Protein AF-A0A0D3AGM3-F1 (afdb_monomer)

Organism: NCBI:txid109376

Structure (mmCIF, N/CA/C/O backbone):
data_AF-A0A0D3AGM3-F1
#
_entry.id   AF-A0A0D3AGM3-F1
#
loop_
_atom_site.group_PDB
_atom_site.id
_atom_site.type_symbol
_atom_site.label_atom_id
_atom_site.label_alt_id
_atom_site.label_comp_id
_atom_site.label_asym_id
_atom_site.label_entity_id
_atom_site.label_seq_id
_atom_site.pdbx_PDB_ins_code
_atom_site.Cartn_x
_atom_site.Cartn_y
_atom_site.Cartn_z
_atom_site.occupancy
_atom_site.B_iso_or_equiv
_atom_site.auth_seq_id
_atom_site.auth_comp_id
_atom_site.auth_asym_id
_atom_site.auth_atom_id
_atom_site.pdbx_PDB_model_num
ATOM 1 N N . MET A 1 1 ? 2.031 8.124 -3.951 1.00 86.00 1 MET A N 1
ATOM 2 C CA . MET A 1 1 ? 2.481 7.357 -2.765 1.00 86.00 1 MET A CA 1
ATOM 3 C C . MET A 1 1 ? 3.411 8.239 -1.958 1.00 86.00 1 MET A C 1
ATOM 5 O O . MET A 1 1 ? 3.974 9.159 -2.538 1.00 86.00 1 MET A O 1
ATOM 9 N N . PHE A 1 2 ? 3.534 7.977 -0.662 1.00 89.81 2 PHE A N 1
ATOM 10 C CA . PHE A 1 2 ? 4.421 8.716 0.235 1.00 89.81 2 PHE A CA 1
ATOM 11 C C . PHE A 1 2 ? 5.642 7.863 0.573 1.00 89.81 2 PHE A C 1
ATOM 13 O O . PHE A 1 2 ? 5.578 6.634 0.484 1.00 89.81 2 PHE A O 1
ATOM 20 N N . GLU A 1 3 ? 6.741 8.513 0.945 1.00 93.44 3 GLU A N 1
ATOM 21 C CA . GLU A 1 3 ? 7.890 7.813 1.512 1.00 93.44 3 GLU A CA 1
ATOM 22 C C . GLU A 1 3 ? 7.482 7.094 2.811 1.00 93.44 3 GLU A C 1
ATOM 24 O O . GLU A 1 3 ? 6.684 7.620 3.590 1.00 93.44 3 GLU A O 1
ATOM 29 N N . GLY A 1 4 ? 7.973 5.872 3.023 1.00 94.12 4 GLY A N 1
ATOM 30 C CA . GLY A 1 4 ? 7.617 5.057 4.186 1.00 94.12 4 GLY A CA 1
ATOM 31 C C . GLY A 1 4 ? 7.697 3.565 3.890 1.00 94.12 4 GLY A C 1
ATOM 32 O O . GLY A 1 4 ? 8.630 3.115 3.230 1.00 94.12 4 GLY A O 1
ATOM 33 N N . THR A 1 5 ? 6.714 2.791 4.350 1.00 95.31 5 THR A N 1
ATOM 34 C CA . THR A 1 5 ? 6.605 1.352 4.071 1.00 95.31 5 THR A CA 1
ATOM 35 C C . THR A 1 5 ? 5.397 1.048 3.189 1.00 95.31 5 THR A C 1
ATOM 37 O O . THR A 1 5 ? 4.549 1.912 2.930 1.00 95.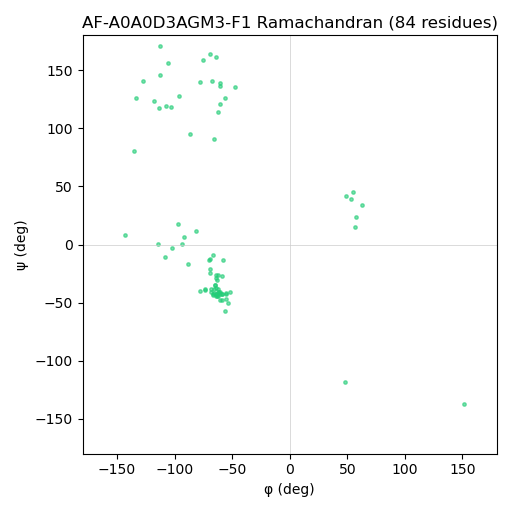31 5 THR A O 1
ATOM 40 N N . VAL A 1 6 ? 5.297 -0.190 2.703 1.00 94.75 6 VAL A N 1
ATOM 41 C CA . VAL A 1 6 ? 4.090 -0.664 2.006 1.00 94.75 6 VAL A CA 1
ATOM 42 C C . VAL A 1 6 ? 2.880 -0.58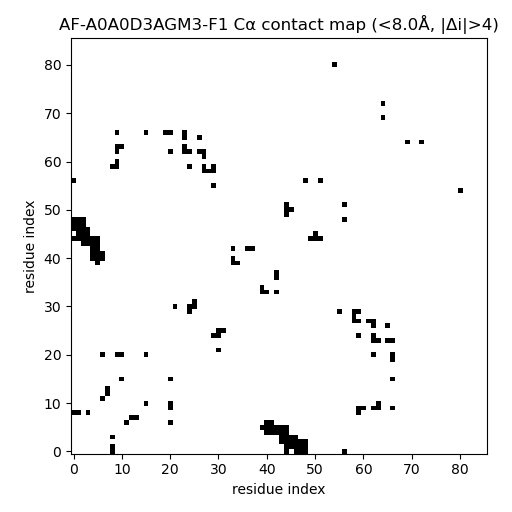6 2.938 1.00 94.75 6 VAL A C 1
ATOM 44 O O . VAL A 1 6 ? 1.835 -0.085 2.520 1.00 94.75 6 VAL A O 1
ATOM 47 N N . ARG A 1 7 ? 3.042 -0.988 4.208 1.00 95.44 7 ARG A N 1
ATOM 48 C CA . ARG A 1 7 ? 2.022 -0.870 5.258 1.00 95.44 7 ARG A CA 1
ATOM 49 C C . ARG A 1 7 ? 1.553 0.569 5.426 1.00 95.44 7 ARG A C 1
ATOM 51 O O . ARG A 1 7 ? 0.373 0.818 5.229 1.00 95.44 7 ARG A O 1
ATOM 58 N N . SER A 1 8 ? 2.453 1.518 5.702 1.00 94.81 8 SER A N 1
ATOM 59 C CA . SER A 1 8 ? 2.052 2.914 5.946 1.00 94.81 8 SER A CA 1
ATOM 60 C C . SER A 1 8 ? 1.425 3.566 4.713 1.00 94.81 8 SER A C 1
ATOM 62 O O . SER A 1 8 ? 0.600 4.472 4.817 1.00 94.81 8 SER A O 1
ATOM 64 N N . ASN A 1 9 ? 1.779 3.089 3.516 1.00 94.06 9 ASN A N 1
ATOM 65 C CA . ASN A 1 9 ? 1.109 3.515 2.303 1.00 94.06 9 ASN A CA 1
ATOM 66 C C . ASN A 1 9 ? -0.293 2.914 2.171 1.00 94.06 9 ASN A C 1
ATOM 68 O O . ASN A 1 9 ? -1.156 3.623 1.672 1.00 94.06 9 ASN A O 1
ATOM 72 N N . LEU A 1 10 ? -0.549 1.663 2.544 1.00 93.38 10 LEU A N 1
ATOM 73 C CA . LEU A 1 10 ? -1.885 1.053 2.452 1.00 93.38 10 LEU A CA 1
ATOM 74 C C . LEU A 1 10 ? -2.816 1.502 3.579 1.00 93.38 10 LEU A C 1
ATOM 76 O O . LEU A 1 10 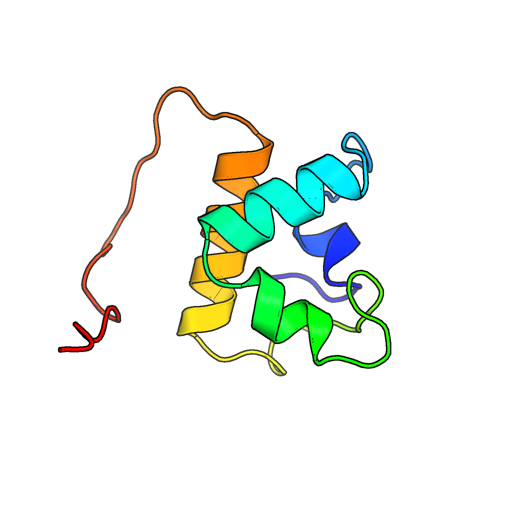? -3.985 1.793 3.328 1.00 93.38 10 LEU A O 1
ATOM 80 N N . ASP A 1 11 ? -2.266 1.599 4.780 1.00 94.44 11 ASP A N 1
ATOM 81 C CA . ASP A 1 11 ? -2.953 1.910 6.020 1.00 94.44 11 ASP A CA 1
ATOM 82 C C . ASP A 1 11 ? -2.158 2.953 6.828 1.00 94.44 11 ASP A C 1
ATOM 84 O O . ASP A 1 11 ? -1.407 2.610 7.740 1.00 94.44 11 ASP A O 1
ATOM 88 N N . PRO A 1 12 ? -2.280 4.246 6.484 1.00 91.44 12 PRO A N 1
ATOM 89 C CA . PRO A 1 12 ? -1.561 5.315 7.176 1.00 91.44 12 PRO A CA 1
ATOM 90 C C . PRO A 1 12 ? -2.071 5.581 8.600 1.00 91.44 12 PRO A C 1
ATOM 92 O O . PRO A 1 12 ? -1.427 6.331 9.328 1.00 91.44 12 PRO A O 1
ATOM 95 N N . LEU A 1 13 ? -3.238 5.043 8.969 1.00 91.31 13 LEU A N 1
ATOM 96 C CA . LEU A 1 13 ? -3.850 5.218 10.290 1.00 91.31 13 LEU A CA 1
ATOM 97 C C . LEU A 1 13 ? -3.654 3.989 11.193 1.00 91.31 13 LEU A C 1
ATOM 99 O O . LEU A 1 13 ? -4.060 4.038 12.350 1.00 91.31 13 LEU A O 1
ATOM 103 N N . GLU A 1 14 ? -3.026 2.927 10.676 1.00 92.31 14 GLU A N 1
ATOM 104 C CA . GLU A 1 14 ? -2.788 1.657 11.377 1.00 92.31 14 GLU A CA 1
ATOM 105 C C . GLU A 1 14 ? -4.075 1.049 11.975 1.00 92.31 14 GLU A C 1
ATOM 107 O O . GLU A 1 14 ? -4.092 0.520 13.086 1.00 92.31 14 GLU A O 1
ATOM 112 N N . GLU A 1 15 ? -5.181 1.146 11.232 1.00 93.69 15 GLU A N 1
ATOM 113 C CA . GLU A 1 15 ? -6.508 0.677 11.646 1.00 93.69 15 GLU A CA 1
ATOM 114 C C . GLU A 1 15 ? -6.779 -0.793 11.281 1.00 93.69 15 GLU A C 1
ATOM 116 O O . GLU A 1 15 ? -7.722 -1.390 11.811 1.00 93.69 15 GLU A O 1
ATOM 121 N N . TYR A 1 16 ? -5.994 -1.381 10.374 1.00 94.62 16 TYR A N 1
ATOM 122 C CA . TYR A 1 16 ? -6.230 -2.719 9.828 1.00 94.62 16 TYR A CA 1
ATOM 123 C C . TYR A 1 16 ? -5.160 -3.721 10.268 1.00 94.62 16 TYR A C 1
ATOM 125 O O . TYR A 1 16 ? -3.976 -3.407 10.396 1.00 94.62 16 TYR A O 1
ATOM 133 N N . SER A 1 17 ? -5.575 -4.975 10.459 1.00 95.81 17 SER A N 1
ATOM 134 C CA . SER A 1 17 ? -4.637 -6.062 10.742 1.00 95.81 17 SER A CA 1
ATOM 135 C C . SER A 1 17 ? -3.875 -6.497 9.489 1.00 95.81 17 SER A C 1
ATOM 137 O O . SER A 1 17 ? -4.342 -6.332 8.360 1.00 95.81 17 SER A O 1
ATOM 139 N N . ASP A 1 18 ? -2.722 -7.138 9.684 1.00 94.75 18 ASP A N 1
ATOM 140 C CA . ASP A 1 18 ? -1.911 -7.698 8.598 1.00 94.75 18 ASP A CA 1
ATOM 141 C C . ASP A 1 18 ? -2.724 -8.609 7.677 1.00 94.75 18 ASP A C 1
ATOM 143 O O . ASP A 1 18 ? -2.591 -8.517 6.460 1.00 94.75 18 ASP A O 1
ATOM 147 N N . ASP A 1 19 ? -3.604 -9.442 8.236 1.00 95.81 19 ASP A N 1
ATOM 148 C CA . ASP A 1 19 ? -4.463 -10.342 7.461 1.00 95.81 19 ASP A CA 1
ATOM 149 C C . ASP A 1 19 ? -5.402 -9.569 6.526 1.00 95.81 19 ASP A C 1
ATOM 151 O O . ASP A 1 19 ? -5.574 -9.947 5.368 1.00 95.81 19 ASP A O 1
ATOM 155 N N . GLN A 1 20 ? -5.971 -8.452 6.993 1.00 95.44 20 GLN A N 1
ATOM 156 C CA . GLN A 1 20 ? -6.831 -7.595 6.171 1.00 95.44 20 GLN A CA 1
ATOM 157 C C . GLN A 1 20 ? -6.033 -6.893 5.067 1.00 95.44 20 GLN A C 1
ATOM 159 O O . GLN A 1 20 ? -6.514 -6.761 3.939 1.00 95.44 20 GLN A O 1
ATOM 164 N N . ILE A 1 21 ? -4.804 -6.467 5.373 1.00 95.69 21 ILE A N 1
ATOM 165 C CA . ILE A 1 21 ? -3.884 -5.868 4.399 1.00 95.69 21 ILE A CA 1
ATOM 166 C C . ILE A 1 21 ? -3.501 -6.892 3.329 1.00 95.69 21 ILE A C 1
ATOM 168 O O . ILE A 1 21 ? -3.549 -6.575 2.140 1.00 95.69 21 ILE A O 1
ATOM 172 N N . TRP A 1 22 ? -3.187 -8.127 3.720 1.00 96.44 22 TRP A N 1
ATOM 173 C CA . TRP A 1 22 ? -2.897 -9.211 2.786 1.00 96.44 22 TRP A CA 1
ATOM 174 C C . TRP A 1 22 ? -4.099 -9.578 1.921 1.00 96.44 22 TRP A C 1
ATOM 176 O O . TRP A 1 22 ? -3.945 -9.707 0.710 1.00 96.44 22 TRP A O 1
ATOM 186 N N . GLU A 1 23 ? -5.299 -9.657 2.498 1.00 95.25 23 GLU A N 1
ATOM 187 C CA . GLU A 1 23 ? -6.528 -9.908 1.740 1.00 95.25 23 GLU A CA 1
ATOM 188 C C . GLU A 1 23 ? -6.760 -8.829 0.667 1.00 95.25 23 GLU A C 1
ATOM 190 O O . GLU A 1 23 ? -7.115 -9.136 -0.474 1.00 95.25 23 GLU A O 1
ATOM 195 N N . ALA A 1 24 ? -6.540 -7.555 1.006 1.00 94.25 24 ALA A N 1
ATOM 196 C CA . ALA A 1 24 ? -6.668 -6.452 0.057 1.00 94.25 24 ALA A CA 1
ATOM 197 C C . ALA A 1 24 ? -5.585 -6.483 -1.031 1.00 94.25 24 ALA A C 1
ATOM 199 O O . ALA A 1 24 ? -5.892 -6.246 -2.201 1.00 94.25 24 ALA A O 1
ATOM 200 N N . LEU A 1 25 ? -4.343 -6.805 -0.658 1.00 95.00 25 LEU A N 1
ATOM 201 C CA . LEU A 1 25 ? -3.222 -6.970 -1.582 1.00 95.00 25 LEU A CA 1
ATOM 202 C C . LEU A 1 25 ? -3.450 -8.114 -2.575 1.00 95.00 25 LEU A C 1
ATOM 204 O O . LEU A 1 25 ? -3.151 -7.969 -3.760 1.00 95.00 25 LEU A O 1
ATOM 208 N N . ASP A 1 26 ? -3.996 -9.238 -2.117 1.00 94.50 26 ASP A N 1
ATOM 209 C CA . ASP A 1 26 ? -4.328 -10.376 -2.976 1.00 94.50 26 ASP A CA 1
ATOM 210 C C . ASP A 1 26 ? -5.457 -10.015 -3.949 1.00 94.50 26 ASP A C 1
ATOM 212 O O . ASP A 1 26 ? -5.365 -10.283 -5.148 1.00 94.50 26 ASP A O 1
ATOM 216 N N . LYS A 1 27 ? -6.486 -9.307 -3.469 1.00 91.88 27 LYS A N 1
ATOM 217 C CA . LYS A 1 27 ? -7.595 -8.823 -4.307 1.00 91.88 27 LYS A CA 1
ATOM 218 C C . LYS A 1 27 ? -7.162 -7.815 -5.373 1.00 91.88 27 LYS A C 1
ATOM 220 O O . LYS A 1 27 ? -7.805 -7.753 -6.418 1.00 91.88 27 LYS A O 1
ATOM 225 N N . CYS A 1 28 ? -6.102 -7.040 -5.137 1.00 91.00 28 CYS A N 1
ATOM 226 C CA . CYS A 1 28 ? -5.532 -6.134 -6.137 1.00 91.00 28 CYS A CA 1
ATOM 227 C C . CYS A 1 28 ? -4.319 -6.711 -6.885 1.00 91.00 28 CYS A C 1
ATOM 229 O O . CYS A 1 28 ? -3.585 -5.945 -7.500 1.00 91.00 28 CYS A O 1
ATOM 231 N N . GLN A 1 29 ? -4.103 -8.033 -6.854 1.00 90.81 29 GLN A N 1
ATOM 232 C CA . GLN A 1 29 ? -3.015 -8.719 -7.575 1.00 90.81 29 GLN A CA 1
ATOM 233 C C . GLN A 1 29 ? -1.601 -8.217 -7.227 1.00 90.81 29 GLN A C 1
ATOM 235 O O . GLN A 1 29 ? -0.661 -8.367 -8.005 1.00 90.81 29 GLN A O 1
ATOM 240 N N . LEU A 1 30 ? -1.430 -7.628 -6.042 1.00 93.38 30 LEU A N 1
ATOM 241 C CA . LEU A 1 30 ? -0.155 -7.092 -5.569 1.00 93.38 30 LEU A CA 1
ATOM 242 C C . LEU A 1 30 ? 0.462 -7.941 -4.444 1.00 93.38 30 LEU A C 1
ATOM 244 O O . LEU A 1 30 ? 1.633 -7.765 -4.108 1.00 93.38 30 LEU A O 1
ATOM 248 N N . GLY A 1 31 ? -0.296 -8.888 -3.883 1.00 93.88 31 GLY A N 1
ATOM 249 C CA . GLY A 1 31 ? 0.147 -9.762 -2.796 1.00 93.88 31 GLY A CA 1
ATOM 250 C C . GLY A 1 31 ? 1.449 -10.499 -3.099 1.00 93.88 31 GLY A C 1
ATOM 251 O O . GLY A 1 31 ? 2.399 -10.408 -2.323 1.00 93.88 31 GLY A O 1
ATOM 252 N N . ASP A 1 32 ? 1.550 -11.153 -4.254 1.00 93.25 32 ASP A N 1
ATOM 253 C CA . ASP A 1 32 ? 2.750 -11.918 -4.613 1.00 93.25 32 ASP A CA 1
ATOM 254 C C . ASP A 1 32 ? 3.982 -11.031 -4.811 1.00 93.25 32 ASP A C 1
ATOM 256 O O . ASP A 1 32 ? 5.07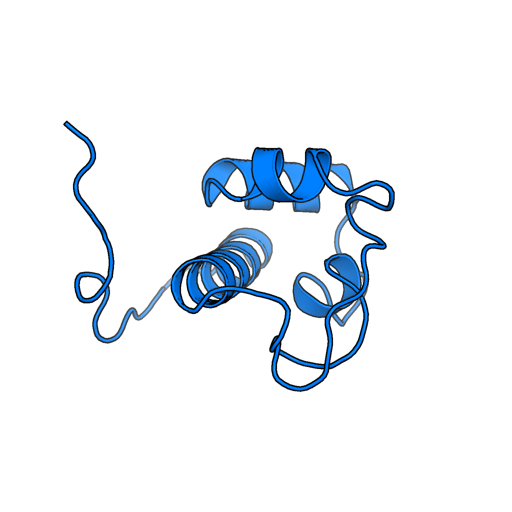9 -11.381 -4.374 1.00 93.25 32 ASP A O 1
ATOM 260 N N . GLU A 1 33 ? 3.808 -9.846 -5.396 1.00 92.06 33 GLU A N 1
ATOM 261 C CA . GLU A 1 33 ? 4.889 -8.871 -5.568 1.00 92.06 33 GLU A CA 1
ATOM 262 C C . GLU A 1 33 ? 5.421 -8.361 -4.226 1.00 92.06 33 GLU A C 1
ATOM 264 O O . GLU A 1 33 ? 6.630 -8.188 -4.058 1.00 92.06 33 GLU A O 1
ATOM 269 N N . VAL A 1 34 ? 4.543 -8.162 -3.239 1.00 94.12 34 VAL A N 1
ATOM 270 C CA . VAL A 1 34 ? 4.954 -7.770 -1.884 1.00 94.12 34 VAL A CA 1
ATOM 271 C C . VAL A 1 34 ? 5.590 -8.948 -1.141 1.00 94.12 34 VAL A C 1
ATOM 273 O O . VAL A 1 34 ? 6.600 -8.750 -0.471 1.00 94.12 34 VAL A O 1
ATOM 276 N N . ARG A 1 35 ? 5.077 -10.179 -1.285 1.00 93.81 35 ARG A N 1
ATOM 277 C CA . ARG A 1 35 ? 5.653 -11.387 -0.655 1.00 93.81 35 ARG A CA 1
ATOM 278 C C . ARG A 1 35 ? 7.068 -11.707 -1.139 1.00 93.81 35 ARG A C 1
ATOM 280 O O . ARG A 1 35 ? 7.843 -12.258 -0.363 1.00 93.81 35 ARG A O 1
ATOM 287 N N . LYS A 1 36 ? 7.404 -11.365 -2.389 1.00 93.75 36 LYS A N 1
ATOM 288 C CA . LYS A 1 36 ? 8.755 -11.525 -2.961 1.00 93.75 36 LYS A CA 1
ATOM 289 C C . LYS A 1 36 ? 9.793 -10.581 -2.346 1.00 93.75 36 LYS A C 1
ATOM 291 O O . LYS A 1 36 ? 10.986 -10.845 -2.464 1.00 93.75 36 LYS A O 1
ATOM 296 N N . LYS A 1 37 ? 9.374 -9.476 -1.722 1.00 92.19 37 LYS A N 1
ATOM 297 C CA . LYS A 1 37 ? 10.291 -8.544 -1.053 1.00 92.19 37 LYS A CA 1
ATOM 298 C C . LYS A 1 37 ? 10.705 -9.110 0.304 1.00 92.19 37 LYS A C 1
ATOM 300 O O . LYS A 1 37 ? 9.860 -9.616 1.037 1.00 92.19 37 LYS A O 1
ATOM 305 N N . GLU A 1 38 ? 11.977 -8.954 0.676 1.00 89.75 38 GLU A N 1
ATOM 306 C CA . GLU A 1 38 ? 12.512 -9.489 1.942 1.00 89.75 38 GLU A CA 1
ATOM 307 C C . GLU A 1 38 ? 11.724 -9.013 3.169 1.00 89.75 38 GLU A C 1
ATOM 309 O O . GLU A 1 38 ? 11.411 -9.802 4.058 1.00 89.75 38 GLU A O 1
ATOM 314 N N . LEU A 1 39 ? 11.347 -7.732 3.181 1.00 93.69 39 LEU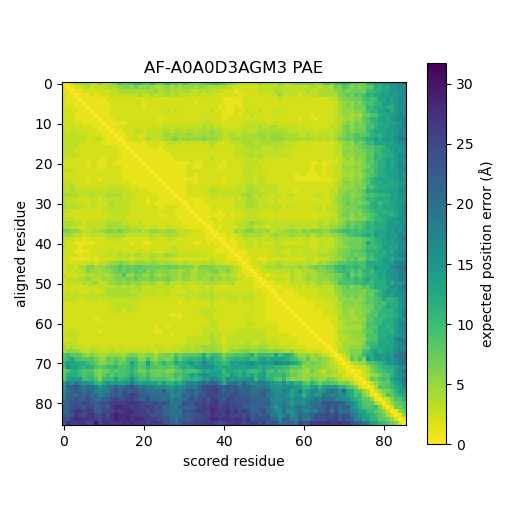 A N 1
ATOM 315 C CA . LEU A 1 39 ? 10.649 -7.096 4.299 1.00 93.69 39 LEU A CA 1
ATOM 316 C C . LEU A 1 39 ? 9.119 -7.108 4.157 1.00 93.69 39 LEU A C 1
ATOM 318 O O . LEU A 1 3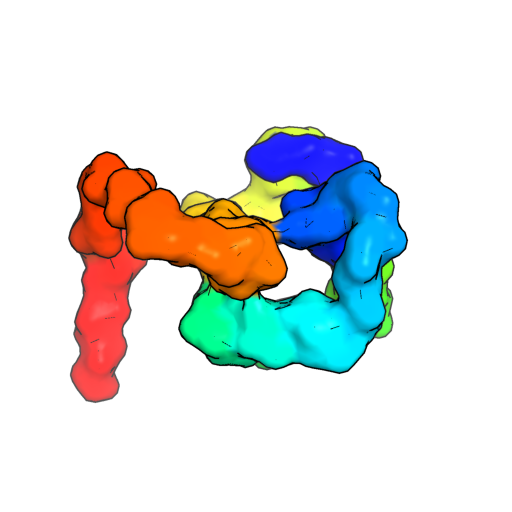9 ? 8.420 -6.600 5.027 1.00 93.69 39 LEU A O 1
ATOM 322 N N . LYS A 1 40 ? 8.567 -7.678 3.077 1.00 95.31 40 LYS A N 1
ATOM 323 C CA . LYS A 1 40 ? 7.116 -7.774 2.834 1.00 95.31 40 LYS A CA 1
ATOM 324 C C . LYS A 1 40 ? 6.383 -6.436 3.055 1.00 95.31 40 LYS A C 1
ATOM 326 O O . LYS A 1 40 ? 6.686 -5.474 2.348 1.00 95.31 40 LYS A O 1
ATOM 331 N N . LEU A 1 41 ? 5.448 -6.356 4.012 1.00 94.94 41 LEU A N 1
ATOM 332 C CA . LEU A 1 41 ? 4.685 -5.141 4.345 1.00 94.94 41 LEU A CA 1
ATOM 333 C C . LEU A 1 41 ? 5.572 -3.990 4.855 1.00 94.94 41 LEU A C 1
ATOM 335 O O . LEU A 1 41 ? 5.235 -2.822 4.656 1.00 94.94 41 LEU A O 1
ATOM 339 N N . ASP A 1 42 ? 6.725 -4.310 5.435 1.00 95.50 42 ASP A N 1
ATOM 340 C CA . ASP A 1 42 ? 7.683 -3.340 5.973 1.00 95.50 42 ASP A CA 1
ATOM 341 C C . ASP A 1 42 ? 8.736 -2.927 4.933 1.00 95.50 42 ASP A C 1
ATOM 343 O O . ASP A 1 42 ? 9.670 -2.182 5.226 1.00 95.50 42 ASP A O 1
ATOM 347 N N . SER A 1 43 ? 8.584 -3.379 3.683 1.00 95.06 43 SER A N 1
ATOM 348 C CA . SER A 1 43 ? 9.441 -2.951 2.577 1.00 95.06 43 SER A CA 1
ATOM 349 C C . SER A 1 43 ? 9.343 -1.450 2.358 1.00 95.06 43 SER A C 1
ATOM 351 O O . SER A 1 43 ? 8.244 -0.891 2.313 1.00 95.06 43 SER A O 1
ATOM 353 N N . SER A 1 44 ? 10.493 -0.813 2.147 1.00 94.06 44 SER A N 1
ATOM 354 C CA . SER A 1 44 ? 10.568 0.626 1.940 1.00 94.06 44 SER A CA 1
ATOM 355 C C . SER A 1 44 ? 9.919 1.063 0.623 1.00 94.06 44 SER A C 1
ATOM 357 O O . SER A 1 44 ? 10.026 0.426 -0.432 1.00 94.06 44 SER A O 1
ATOM 359 N N . VAL A 1 45 ? 9.239 2.198 0.692 1.00 94.00 45 VAL A N 1
ATOM 360 C CA . VAL A 1 45 ? 8.695 2.954 -0.428 1.00 94.00 45 VAL A CA 1
ATOM 361 C C . VAL A 1 45 ? 9.464 4.265 -0.463 1.00 94.00 45 VAL A C 1
ATOM 363 O O . VAL A 1 45 ? 9.420 5.034 0.494 1.00 94.00 45 VAL A O 1
ATOM 366 N N . SER A 1 46 ? 10.186 4.504 -1.554 1.00 92.25 46 SER A N 1
ATOM 367 C CA . SER A 1 46 ? 10.910 5.754 -1.785 1.00 92.25 46 SER A CA 1
ATOM 368 C C . SER A 1 46 ? 9.939 6.906 -2.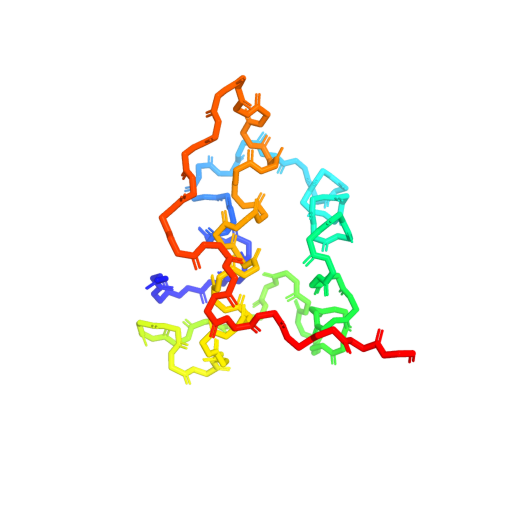035 1.00 92.25 46 SER A C 1
ATOM 370 O O . SER A 1 46 ? 8.770 6.688 -2.373 1.00 92.25 46 SER A O 1
ATOM 372 N N . GLU A 1 47 ? 10.427 8.141 -1.930 1.00 89.62 47 GLU A N 1
ATOM 373 C CA . GLU A 1 47 ? 9.644 9.340 -2.231 1.00 89.62 47 GLU A CA 1
ATOM 374 C C . GLU A 1 47 ? 8.903 9.210 -3.576 1.00 89.62 47 GLU A C 1
ATOM 376 O O . GLU A 1 47 ? 9.436 8.699 -4.565 1.00 89.62 47 GLU A O 1
ATOM 381 N N . ASN A 1 48 ? 7.628 9.610 -3.606 1.00 85.81 48 ASN A N 1
ATOM 382 C CA . ASN A 1 48 ? 6.739 9.489 -4.770 1.00 85.81 48 ASN A CA 1
ATOM 383 C C . ASN A 1 48 ? 6.571 8.054 -5.331 1.00 85.81 48 ASN A C 1
ATOM 385 O O . ASN A 1 48 ? 6.038 7.865 -6.433 1.00 85.81 48 ASN A O 1
ATOM 389 N N . GLY A 1 49 ? 6.972 7.027 -4.572 1.00 87.69 49 GLY A N 1
ATOM 390 C CA . GLY A 1 49 ? 6.956 5.629 -4.998 1.00 87.69 49 GLY A CA 1
ATOM 391 C C . GLY A 1 49 ? 7.877 5.356 -6.186 1.00 87.69 49 GLY A C 1
ATOM 392 O O . GLY A 1 49 ? 7.521 4.558 -7.044 1.00 87.69 49 GLY A O 1
ATOM 393 N N . GLN A 1 50 ? 9.022 6.040 -6.289 1.00 89.19 50 GLN A N 1
ATOM 394 C CA . GLN A 1 50 ? 9.953 5.886 -7.420 1.00 89.19 50 GLN A CA 1
ATOM 395 C C . GLN A 1 50 ? 10.486 4.456 -7.600 1.00 89.19 50 GLN A C 1
ATOM 397 O O . GLN A 1 50 ? 10.785 4.050 -8.718 1.00 89.19 50 GLN A O 1
ATOM 402 N N . ASN A 1 51 ? 10.558 3.671 -6.524 1.00 91.31 51 ASN A N 1
ATOM 403 C CA . ASN A 1 51 ? 10.946 2.261 -6.564 1.00 91.31 51 ASN A CA 1
ATOM 404 C C . ASN A 1 51 ? 9.793 1.310 -6.962 1.00 91.31 51 ASN A C 1
ATOM 406 O O . ASN A 1 51 ? 9.918 0.096 -6.800 1.00 91.31 51 AS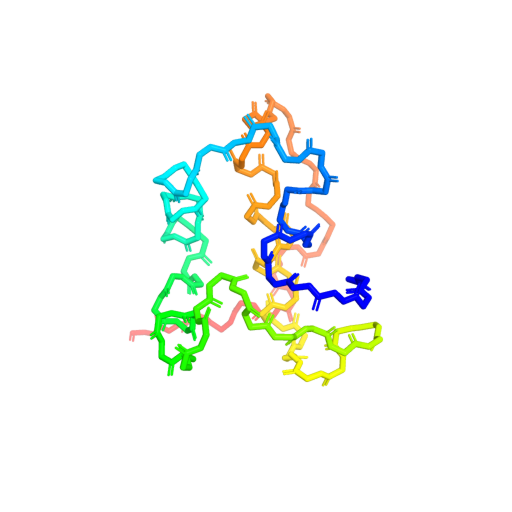N A O 1
ATOM 410 N N . TRP A 1 52 ? 8.674 1.850 -7.457 1.00 90.88 52 TRP A N 1
ATOM 411 C CA . TRP A 1 52 ? 7.490 1.120 -7.911 1.00 90.88 52 TRP A CA 1
ATOM 412 C C . TRP A 1 52 ? 7.102 1.553 -9.326 1.00 90.88 52 TRP A C 1
ATOM 414 O O . TRP A 1 52 ? 7.124 2.737 -9.670 1.00 90.88 52 TRP A O 1
ATOM 424 N N . SER A 1 53 ? 6.686 0.595 -10.154 1.00 90.88 53 SER A N 1
ATOM 425 C CA . SER A 1 53 ? 6.154 0.906 -11.485 1.00 90.88 53 SER A CA 1
ATOM 426 C C . SER A 1 53 ? 4.860 1.726 -11.394 1.00 90.88 53 SER A C 1
ATOM 428 O O . SER A 1 53 ? 4.182 1.761 -10.365 1.00 90.88 53 SER A O 1
ATOM 430 N N . VAL A 1 54 ? 4.481 2.400 -12.484 1.00 87.94 54 VAL A N 1
ATOM 431 C CA . VAL A 1 54 ? 3.191 3.115 -12.563 1.00 87.94 54 VAL A CA 1
ATOM 432 C C . VAL A 1 54 ? 2.021 2.169 -12.255 1.00 87.94 54 VAL A C 1
ATOM 434 O O . VAL A 1 54 ? 1.192 2.503 -11.411 1.00 87.94 54 VAL A O 1
ATOM 437 N N . GLY A 1 55 ? 2.009 0.973 -12.856 1.00 89.06 55 GLY A N 1
ATOM 438 C CA . GLY A 1 55 ? 0.964 -0.029 -12.632 1.00 89.06 55 GLY A CA 1
ATOM 439 C C . GLY A 1 55 ? 0.878 -0.474 -11.173 1.00 89.06 55 GLY A C 1
ATOM 440 O O . GLY A 1 55 ? -0.188 -0.419 -10.570 1.00 89.06 55 GLY A O 1
ATOM 441 N N . GLN A 1 56 ? 2.004 -0.807 -10.536 1.00 91.50 56 GLN A N 1
ATOM 442 C CA . GLN A 1 56 ? 1.970 -1.212 -9.127 1.00 91.50 56 GLN A CA 1
ATOM 443 C C . GLN A 1 56 ? 1.517 -0.066 -8.206 1.00 91.50 56 GLN A C 1
ATOM 445 O O . GLN A 1 56 ? 0.802 -0.310 -7.238 1.00 91.50 56 GLN A O 1
ATOM 450 N N . ARG A 1 57 ? 1.864 1.194 -8.512 1.00 91.38 57 ARG A N 1
ATOM 451 C CA . ARG A 1 57 ? 1.349 2.359 -7.767 1.00 91.38 57 ARG A CA 1
ATOM 452 C C . ARG A 1 57 ? -0.174 2.477 -7.873 1.00 91.38 57 ARG A C 1
ATOM 454 O O . ARG A 1 57 ? -0.821 2.802 -6.879 1.00 91.38 57 ARG A O 1
ATOM 461 N N . GLN A 1 58 ? -0.753 2.177 -9.037 1.00 90.12 58 GLN A N 1
ATOM 462 C CA . GLN A 1 58 ? -2.208 2.106 -9.208 1.00 90.12 58 GLN A CA 1
ATOM 463 C C . GLN A 1 58 ? -2.815 0.951 -8.396 1.00 90.12 58 GLN A C 1
ATOM 465 O O . GLN A 1 58 ? -3.822 1.157 -7.722 1.00 90.12 58 GLN A O 1
ATOM 470 N N . LEU A 1 59 ? -2.177 -0.225 -8.369 1.00 91.75 59 LEU A N 1
ATOM 471 C CA . LEU A 1 59 ? -2.629 -1.363 -7.555 1.00 91.75 59 LEU A CA 1
ATOM 472 C C . LEU A 1 59 ? -2.560 -1.079 -6.047 1.00 91.75 59 LEU A C 1
ATOM 474 O O . LEU A 1 59 ? -3.452 -1.491 -5.310 1.00 91.75 59 LEU A O 1
ATOM 478 N N . VAL A 1 60 ? -1.562 -0.320 -5.575 1.00 92.12 60 VAL A N 1
ATOM 479 C CA . VAL A 1 60 ? -1.531 0.172 -4.184 1.00 92.12 60 VAL A CA 1
ATOM 480 C C . VAL A 1 60 ? -2.727 1.086 -3.913 1.00 92.12 60 VAL A C 1
ATOM 482 O O . VAL A 1 60 ? -3.386 0.947 -2.882 1.00 92.12 60 VAL A O 1
ATOM 485 N N . CYS A 1 61 ? -3.047 2.005 -4.830 1.00 90.12 61 CYS A N 1
ATOM 486 C CA . CYS A 1 61 ? -4.240 2.845 -4.705 1.00 90.12 61 CYS A CA 1
ATOM 487 C C . CYS A 1 61 ? -5.527 2.012 -4.666 1.00 90.12 61 CYS A C 1
ATOM 489 O O . CYS A 1 61 ? -6.397 2.284 -3.840 1.00 90.12 61 CYS A O 1
ATOM 491 N N . LEU A 1 62 ? -5.627 0.968 -5.490 1.00 90.12 62 LEU A N 1
ATOM 492 C CA . LEU A 1 62 ? -6.744 0.029 -5.451 1.00 90.12 62 LEU A CA 1
ATOM 493 C C . LEU A 1 62 ? -6.808 -0.717 -4.107 1.00 90.12 62 LEU A C 1
ATOM 495 O O . LEU A 1 62 ? -7.874 -0.783 -3.500 1.00 90.12 62 LEU A O 1
ATOM 499 N N . GLY A 1 63 ? -5.673 -1.192 -3.589 1.00 92.50 63 GLY A N 1
ATOM 500 C CA . GLY A 1 63 ? -5.573 -1.829 -2.272 1.00 92.50 63 GLY A CA 1
ATOM 501 C C . GLY A 1 63 ? -6.099 -0.940 -1.138 1.00 92.50 63 GLY A C 1
ATOM 502 O O . GLY A 1 63 ? -6.878 -1.406 -0.308 1.00 92.50 63 GLY A O 1
ATOM 503 N N . ARG A 1 64 ? -5.781 0.365 -1.153 1.00 91.44 64 ARG A N 1
ATOM 504 C CA . ARG A 1 64 ? -6.322 1.352 -0.189 1.00 91.44 64 ARG A CA 1
ATOM 505 C C . ARG A 1 64 ? -7.848 1.436 -0.228 1.00 91.44 64 ARG A C 1
ATOM 507 O O . ARG A 1 64 ? -8.497 1.535 0.811 1.00 91.44 64 ARG A O 1
ATOM 514 N N . VAL A 1 65 ? -8.427 1.429 -1.428 1.00 89.69 65 VAL A N 1
ATOM 515 C CA . VAL A 1 65 ? -9.885 1.486 -1.617 1.00 89.69 65 VAL A CA 1
ATOM 516 C C . VAL A 1 65 ? -10.545 0.210 -1.099 1.00 89.69 65 VAL A C 1
ATOM 518 O O . VAL A 1 65 ? -11.574 0.283 -0.424 1.00 89.69 65 VAL A O 1
ATOM 521 N N . LEU A 1 66 ? -9.950 -0.948 -1.400 1.00 90.00 66 LEU A N 1
ATOM 522 C CA . LEU A 1 66 ? -10.443 -2.250 -0.957 1.00 90.00 66 LEU A CA 1
ATOM 523 C C . LEU A 1 66 ? -10.409 -2.376 0.571 1.00 90.00 66 LEU A C 1
ATOM 525 O O . LEU A 1 66 ? -11.396 -2.826 1.154 1.00 90.00 66 LEU A O 1
ATOM 529 N N . LEU A 1 67 ? -9.333 -1.909 1.214 1.00 89.75 67 LEU A N 1
ATOM 530 C CA . LEU A 1 67 ? -9.212 -1.852 2.676 1.00 89.75 67 LEU A CA 1
ATOM 531 C C . LEU A 1 67 ? -10.311 -1.002 3.313 1.00 89.75 67 LEU A C 1
ATOM 533 O O . LEU A 1 67 ? -11.007 -1.467 4.214 1.00 89.75 67 LEU A O 1
ATOM 537 N N . LYS A 1 68 ? -10.547 0.203 2.780 1.00 87.25 68 LYS A N 1
ATOM 538 C CA . LYS A 1 68 ? -11.608 1.098 3.266 1.00 87.25 68 LYS A CA 1
ATOM 539 C C . LYS A 1 68 ? -13.030 0.591 3.023 1.00 87.25 68 LYS A C 1
ATOM 541 O O . LYS A 1 68 ? -13.974 1.205 3.520 1.00 87.25 68 LYS A O 1
ATOM 546 N N . ARG A 1 69 ? -13.212 -0.491 2.252 1.00 79.44 69 ARG A N 1
ATOM 547 C CA . ARG A 1 69 ? -14.528 -1.027 1.854 1.00 79.44 69 ARG A CA 1
ATOM 548 C C . ARG A 1 69 ? -15.452 0.072 1.314 1.00 79.44 69 ARG A C 1
ATOM 550 O O . ARG A 1 69 ? -16.637 0.134 1.655 1.00 79.44 69 ARG A O 1
ATOM 557 N N . SER A 1 70 ? -14.899 0.973 0.500 1.00 74.69 70 SER A N 1
ATOM 558 C CA . SER A 1 70 ? -15.635 2.114 -0.048 1.00 74.69 70 SER A CA 1
ATOM 559 C C . SER A 1 70 ? -16.876 1.644 -0.814 1.00 74.69 70 SER A C 1
ATOM 561 O O . SER A 1 70 ? -16.775 0.831 -1.728 1.00 74.69 70 SER A O 1
ATOM 563 N N . LYS A 1 71 ? -18.056 2.174 -0.462 1.00 72.50 71 LYS A N 1
ATOM 564 C CA . LYS A 1 71 ? -19.334 1.818 -1.116 1.00 72.50 71 LYS A CA 1
ATOM 565 C C . LYS A 1 71 ? -19.441 2.331 -2.554 1.00 72.50 71 LYS A C 1
ATOM 567 O O . LYS A 1 71 ? -20.211 1.791 -3.338 1.00 72.50 71 LYS A O 1
ATOM 572 N N . VAL A 1 72 ? -18.704 3.393 -2.873 1.00 75.50 72 VAL A N 1
ATOM 573 C CA . VAL A 1 72 ? -18.644 4.008 -4.200 1.00 75.50 72 VAL A CA 1
ATOM 574 C C . VAL A 1 72 ? -17.175 4.237 -4.529 1.00 75.50 72 VAL A C 1
ATOM 576 O O . VAL A 1 72 ? -16.450 4.849 -3.745 1.00 75.50 72 VAL A O 1
ATOM 579 N N . LEU A 1 73 ? -16.748 3.723 -5.678 1.00 71.19 73 LEU A N 1
ATOM 580 C CA . LEU A 1 73 ? -15.406 3.880 -6.220 1.00 71.19 73 LEU A CA 1
ATOM 581 C C . LEU A 1 73 ? -15.520 4.618 -7.554 1.00 71.19 73 LEU A C 1
ATOM 583 O O . LEU A 1 73 ? -16.230 4.165 -8.448 1.00 71.19 73 LEU A O 1
ATOM 587 N N . VAL A 1 74 ? -14.825 5.748 -7.675 1.00 72.19 74 VAL A N 1
ATOM 588 C CA . VAL A 1 74 ? -14.685 6.483 -8.936 1.00 72.19 74 VAL A CA 1
ATOM 589 C C . VAL A 1 74 ? -13.295 6.188 -9.476 1.00 72.19 74 VAL A C 1
ATOM 591 O O . VAL A 1 74 ? -12.301 6.469 -8.808 1.00 72.19 74 VAL A O 1
ATOM 594 N N . LEU A 1 75 ? -13.238 5.578 -10.656 1.00 69.38 75 LEU A N 1
ATOM 595 C CA . LEU A 1 75 ? -12.000 5.312 -11.377 1.00 69.38 75 LEU A CA 1
ATOM 596 C C . LEU A 1 75 ? -11.941 6.263 -12.565 1.00 69.38 75 LEU A C 1
ATOM 598 O O . LEU A 1 75 ? -12.818 6.216 -13.425 1.00 69.38 75 LEU A O 1
ATOM 602 N N . ASP A 1 76 ? -10.916 7.103 -12.598 1.00 64.12 76 ASP A N 1
ATOM 603 C CA . ASP A 1 76 ? -10.586 7.902 -13.773 1.00 64.12 76 ASP A CA 1
ATOM 604 C C . ASP A 1 76 ? -9.500 7.151 -14.562 1.00 64.12 76 ASP A C 1
ATOM 606 O O . ASP A 1 76 ? -8.524 6.689 -13.971 1.00 64.12 76 ASP A O 1
ATOM 610 N N . GLU A 1 77 ? -9.721 6.935 -15.861 1.00 59.28 77 GLU A N 1
ATOM 611 C CA . GLU A 1 77 ? -8.835 6.176 -16.771 1.00 59.28 77 GLU A CA 1
ATOM 612 C C . GLU A 1 77 ? -8.473 4.726 -16.349 1.00 59.28 77 GLU A C 1
ATOM 614 O O . GLU A 1 77 ? -7.333 4.279 -16.483 1.00 59.28 77 GLU A O 1
ATOM 619 N N . ALA A 1 78 ? -9.451 3.931 -15.894 1.00 54.62 78 ALA A N 1
ATOM 620 C CA . ALA A 1 78 ? -9.248 2.554 -15.400 1.00 54.62 78 ALA A CA 1
ATOM 621 C C . ALA A 1 78 ? -8.602 1.553 -16.390 1.00 54.62 78 ALA A C 1
ATOM 623 O O . ALA A 1 78 ? -8.211 0.459 -15.986 1.00 54.62 78 ALA A O 1
ATOM 624 N N . THR A 1 79 ? -8.521 1.890 -17.679 1.00 54.16 79 THR A N 1
ATOM 625 C CA . THR A 1 79 ? -8.065 1.000 -18.760 1.00 54.16 79 THR A CA 1
ATOM 626 C C . THR A 1 79 ? -6.762 1.443 -19.426 1.00 54.16 79 THR A C 1
ATOM 628 O O . THR A 1 79 ? -6.294 0.753 -20.325 1.00 54.16 79 THR A O 1
ATOM 631 N N . ALA A 1 80 ? -6.144 2.553 -19.005 1.00 54.06 80 ALA A N 1
ATOM 632 C CA . ALA A 1 80 ? -4.955 3.090 -19.678 1.00 54.06 80 ALA A CA 1
ATOM 633 C C . ALA A 1 80 ? -3.682 2.227 -19.507 1.00 54.06 80 ALA A C 1
ATOM 635 O O . ALA A 1 80 ? -2.694 2.443 -20.205 1.00 54.06 80 ALA A O 1
ATOM 636 N N . SER A 1 81 ? -3.690 1.256 -18.589 1.00 50.44 81 SER A N 1
ATOM 637 C CA . SER A 1 81 ? -2.505 0.470 -18.204 1.00 50.44 81 SER A CA 1
ATOM 638 C C . SER A 1 81 ? -2.787 -1.008 -17.909 1.00 50.44 81 SER A C 1
ATOM 640 O O . SER A 1 81 ? -1.897 -1.710 -17.427 1.00 50.44 81 SER A O 1
ATOM 642 N N . VAL A 1 82 ? -4.003 -1.498 -18.174 1.00 48.88 82 VAL A N 1
ATOM 643 C CA . VAL A 1 82 ? -4.337 -2.917 -17.987 1.00 48.88 82 VAL A CA 1
ATOM 644 C C . VAL A 1 82 ? -3.968 -3.665 -19.264 1.00 48.88 82 VAL A C 1
ATOM 646 O O . VAL A 1 82 ? -4.756 -3.711 -20.206 1.00 48.88 82 VAL A O 1
ATOM 649 N N . ASP A 1 83 ? -2.770 -4.252 -19.298 1.00 53.44 83 ASP A N 1
ATOM 650 C CA . ASP A 1 8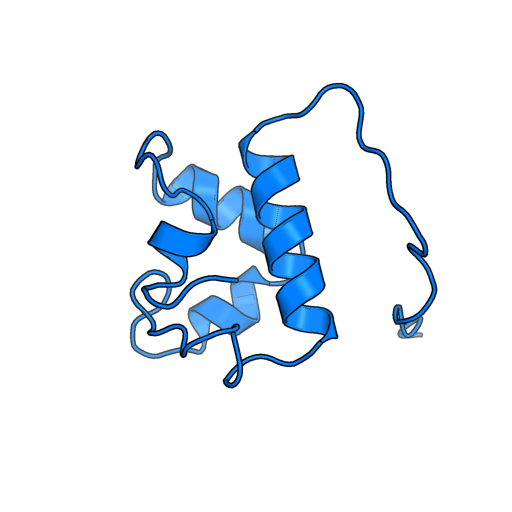3 ? -2.472 -5.316 -20.257 1.00 53.44 83 ASP A CA 1
ATOM 651 C C . ASP A 1 83 ? -3.409 -6.491 -19.953 1.00 53.44 83 ASP A C 1
ATOM 653 O O . ASP A 1 83 ? -3.347 -7.117 -18.891 1.00 53.44 83 ASP A O 1
ATOM 657 N N . THR A 1 84 ? -4.315 -6.778 -20.883 1.00 42.44 84 THR A N 1
ATOM 658 C CA . THR A 1 84 ? -5.094 -8.014 -20.898 1.00 42.44 84 THR A CA 1
ATOM 659 C C . THR A 1 84 ? -4.138 -9.178 -21.139 1.00 42.44 84 THR A C 1
ATOM 661 O O . THR A 1 84 ? -3.851 -9.523 -22.285 1.00 42.44 84 THR A O 1
ATOM 664 N N . ALA A 1 85 ? -3.617 -9.773 -20.066 1.00 51.09 85 ALA A N 1
ATOM 665 C CA . ALA A 1 85 ? -2.935 -11.056 -20.157 1.00 51.09 85 ALA A CA 1
ATOM 666 C C . ALA A 1 85 ? -3.934 -12.101 -20.689 1.00 51.09 85 ALA A C 1
ATOM 668 O O . ALA A 1 85 ? -5.015 -12.277 -20.123 1.00 51.09 85 ALA A O 1
ATOM 669 N N . THR A 1 86 ? -3.579 -12.706 -21.825 1.00 39.00 86 THR A N 1
ATOM 670 C CA . THR A 1 86 ? -4.287 -13.824 -22.470 1.00 39.00 86 THR A CA 1
ATOM 671 C C . THR A 1 86 ? -3.983 -15.132 -21.753 1.00 39.00 86 THR A C 1
ATOM 673 O O . THR A 1 86 ? -2.832 -15.274 -21.280 1.00 39.00 86 THR A O 1
#

Mean predicted aligned error: 6.4 Å

Radius of gyration: 12.61 Å; Cα contacts (8 Å, |Δi|>4): 91; chains: 1; bounding box: 32×23×34 Å

Solvent-accessible surface area (backbone atoms only — not comparable to full-atom values): 5150 Å² total; per-residue (Å²): 101,57,60,48,26,47,42,50,62,52,40,76,79,71,83,68,53,71,68,54,52,48,53,22,24,50,76,42,74,42,33,69,69,36,65,72,38,94,53,33,56,66,28,79,30,41,65,68,30,68,86,46,55,72,65,57,52,50,32,47,55,48,22,32,45,55,63,67,61,58,94,73,83,88,75,81,71,81,67,82,74,64,78,81,79,127

pLDDT: mean 85.73, std 14.32, range [39.0, 96.44]

Nearest PDB structures (foldseek):
  8jy4-assembly1_A  TM=9.543E-01  e=1.864E-07  Homo sapiens
  7vls-assembly1_A  TM=9.458E-01  e=1.585E-06  Rattus norvegicus
  7w4o-assembly1_B  TM=9.476E-01  e=3.592E-06  Mesocricetus auratus
  7w4p-assembly1_B  TM=9.481E-01  e=5.241E-06  Mesocricetus auratus
  6pan-assembly1_A  TM=9.082E-01  e=1.474E-04  Novosphingobium aromaticivorans DSM 12444

Foldseek 3Di:
DAWFFLQCLLCVPPPDDPVLLLVLCVVLVNNVVLVPDPCRRRHTQDGVSPVDDPSVVVSSVSSSCVSVVDPDDDDDCPPPDDDPDD

InterPro domains:
  IPR003439 ABC transporter-like, ATP-binding domain [PF00005] (5-80)
  IPR027417 P-loop containing nucleoside triphosphate hydrolase [G3DSA:3.40.50.300] (1-86)
  IPR027417 P-loop containing nucleoside triphosphate hydrolase [SSF52540] (1-86)
  IPR050173 ATP-binding cassette transporter C-like [PTHR24223] (1-83)

Sequence (86 aa):
MFEGTVRSNLDPLEEYSDDQIWEALDKCQLGDEVRKKELKLDSSVSENGQNWSVGQRQLVCLGRVLLKRSKVLVLDEATASVDTAT

Secondary structure (DSSP, 8-state):
--SEEHHHHH-TT--S-HHHHHHHHHHTT-HHHHHTSTTGGG-EE-GGGTTS-HHHHHHHHHHHHHHTT-S----SSTTSS-----